Protein AF-A0A7W1YDR4-F1 (afdb_monomer)

Foldseek 3Di:
DDFDDDDDFPAPKAKGKDWPDQEEAAFDKTKMKIKMFHADQDWDWKKKKKFKAAPVRDTQDIDIDHIDTDHHGDIDMDIDIDHRHHPPDWHKMKIWMDIPPDDPRHHIGIDMHTYDD

Secondary structure (DSSP, 8-state):
---------SSS-EEEEEES-SEEETT-EEEEEEEEE---SS-EEE-EEEEEEETT--EEEEEEPPPEEE-TT-EEEEEEEEEPPTTPPSEEEEEEEEETT--SSS--EEEEEEEE-

pLDDT: mean 85.08, std 16.48, range [35.94, 97.5]

Sequence (117 aa):
SAAETVVANPCQCALEVALGKKVLHAGDNLGFVLNLQHRRAETVQRGFVMTVVDTNGNTISTQQTTTYTLHQGDILHLSEAMLIPVGTAAGQYSLHLSITGMTDGMARTIAKFSVTP

Mean predicted aligned error: 6.23 Å

Radius of gyration: 14.56 Å; Cα contacts (8 Å, |Δi|>4): 283; chains: 1; bounding box: 31×24×42 Å

Nearest PDB structures (foldseek):
  4kkr-assembly1_A  TM=7.085E-01  e=8.066E-04  Vibrio cholerae MJ-1236
  4kkq-assembly1_B  TM=7.152E-01  e=9.889E-04  Vibrio cholerae MJ-1236
  8q51-assembly1_A  TM=7.137E-01  e=1.095E-03  Niallia circulans
  4bei-assembly1_H  TM=6.713E-01  e=6.252E-04  Vibrio cholerae MJ-1236
  5g50-assembly1_B  TM=6.672E-01  e=1.095E-03  Vibrio cholerae MJ-1236

Structure (mmCIF, N/CA/C/O backbone):
data_AF-A0A7W1YDR4-F1
#
_entry.id   AF-A0A7W1YDR4-F1
#
loop_
_atom_site.group_PDB
_atom_site.id
_atom_site.type_symbol
_atom_site.label_atom_id
_atom_site.label_alt_id
_atom_site.label_comp_id
_atom_site.label_asym_id
_atom_site.label_entity_id
_atom_site.label_seq_id
_atom_site.pdbx_PDB_ins_code
_atom_site.Cartn_x
_atom_site.Cartn_y
_atom_site.Cartn_z
_atom_site.occupancy
_atom_site.B_iso_or_equiv
_atom_site.auth_seq_id
_atom_site.auth_comp_id
_atom_site.auth_asym_id
_atom_site.auth_atom_id
_atom_site.pdbx_PDB_model_num
ATOM 1 N N . SER A 1 1 ? -17.271 -9.053 -7.041 1.00 44.72 1 SER A N 1
ATOM 2 C CA . SER A 1 1 ? -15.893 -8.535 -7.092 1.00 44.72 1 SER A CA 1
ATOM 3 C C . SER A 1 1 ? -15.880 -7.234 -7.857 1.00 44.72 1 SER A C 1
ATOM 5 O O . SER A 1 1 ? -16.322 -7.230 -8.993 1.00 44.72 1 SER A O 1
ATOM 7 N N . ALA A 1 2 ? -15.438 -6.146 -7.233 1.00 35.94 2 ALA A N 1
ATOM 8 C CA . ALA A 1 2 ? -15.209 -4.874 -7.908 1.00 35.94 2 ALA A CA 1
ATOM 9 C C . ALA A 1 2 ? -13.842 -4.370 -7.440 1.00 35.94 2 ALA A C 1
ATOM 11 O O . ALA A 1 2 ? -13.665 -4.087 -6.254 1.00 35.94 2 ALA A O 1
ATOM 12 N N . ALA A 1 3 ? -12.868 -4.396 -8.348 1.00 41.97 3 ALA A N 1
ATOM 13 C CA . ALA A 1 3 ? -11.634 -3.637 -8.212 1.00 41.97 3 ALA A CA 1
ATOM 14 C C . ALA A 1 3 ? -11.989 -2.159 -8.419 1.00 41.97 3 ALA A C 1
ATOM 16 O O . ALA A 1 3 ? -12.800 -1.833 -9.289 1.00 41.97 3 ALA A O 1
ATOM 17 N N . GLU A 1 4 ? -11.466 -1.293 -7.559 1.00 44.62 4 GLU A N 1
ATOM 18 C CA . GLU A 1 4 ? -11.847 0.114 -7.494 1.00 44.62 4 GLU A CA 1
ATOM 19 C C . GLU A 1 4 ? -11.000 0.949 -8.468 1.00 44.62 4 GLU A C 1
ATOM 21 O O . GLU A 1 4 ? -9.797 0.750 -8.600 1.00 44.62 4 GLU A O 1
ATOM 26 N N . THR A 1 5 ? -11.699 1.828 -9.185 1.00 41.03 5 THR A N 1
ATOM 27 C CA . THR A 1 5 ? -11.309 2.821 -10.199 1.00 41.03 5 THR A CA 1
ATOM 28 C C . THR A 1 5 ? -9.827 2.918 -10.598 1.00 41.03 5 THR A C 1
ATOM 30 O O . THR A 1 5 ? -9.014 3.549 -9.926 1.00 41.03 5 THR A O 1
ATOM 33 N N . VAL A 1 6 ? -9.525 2.422 -11.803 1.00 42.19 6 VAL A N 1
ATOM 34 C CA . VAL A 1 6 ? -8.302 2.729 -12.559 1.00 42.19 6 VAL A CA 1
ATOM 35 C C . VAL A 1 6 ? -8.395 4.169 -13.072 1.00 42.19 6 VAL A C 1
ATOM 37 O O . VAL A 1 6 ? -9.154 4.455 -13.999 1.00 42.19 6 VAL A O 1
ATOM 40 N N . VAL A 1 7 ? -7.636 5.096 -12.486 1.00 42.84 7 VAL A N 1
ATOM 41 C CA . VAL A 1 7 ? -7.404 6.404 -13.116 1.00 42.84 7 VAL A CA 1
ATOM 42 C C . VAL A 1 7 ? -6.492 6.170 -14.319 1.00 42.84 7 VAL A C 1
ATOM 44 O O . VAL A 1 7 ? -5.422 5.578 -14.175 1.00 42.84 7 VAL A O 1
ATOM 47 N N . ALA A 1 8 ? -6.938 6.591 -15.507 1.00 37.50 8 ALA A N 1
ATOM 48 C CA . ALA A 1 8 ? -6.197 6.455 -16.757 1.00 37.50 8 ALA A CA 1
ATOM 49 C C . ALA A 1 8 ? -4.761 6.967 -16.584 1.00 37.50 8 ALA A C 1
ATOM 51 O O . ALA A 1 8 ? -4.539 8.143 -16.297 1.00 37.50 8 ALA A O 1
ATOM 52 N N . ASN A 1 9 ? -3.797 6.057 -16.720 1.00 47.34 9 ASN A N 1
ATOM 53 C CA . ASN A 1 9 ? -2.394 6.349 -16.501 1.00 47.34 9 ASN A CA 1
ATOM 54 C C . ASN A 1 9 ? -1.750 6.798 -17.828 1.00 47.34 9 ASN A C 1
ATOM 56 O O . ASN A 1 9 ? -1.624 5.973 -18.734 1.00 47.34 9 ASN A O 1
ATOM 60 N N . PRO A 1 10 ? -1.331 8.070 -17.985 1.00 46.41 10 PRO A N 1
ATOM 61 C CA . PRO A 1 10 ? -0.496 8.479 -19.114 1.00 46.41 10 PRO A CA 1
ATOM 62 C C . PRO A 1 10 ? 0.901 7.838 -19.058 1.00 46.41 10 PRO A C 1
ATOM 64 O O . PRO A 1 10 ? 1.605 7.813 -20.066 1.00 46.41 10 PRO A O 1
ATOM 67 N N . CYS A 1 11 ? 1.303 7.256 -17.922 1.00 55.28 11 CYS A N 1
ATOM 68 C CA . CYS A 1 11 ? 2.400 6.299 -17.888 1.00 55.28 11 CYS A CA 1
ATOM 69 C C . CYS A 1 11 ? 1.918 4.916 -18.320 1.00 55.28 11 CYS A C 1
ATOM 71 O O . CYS A 1 11 ? 0.919 4.390 -17.852 1.00 55.28 11 CYS A O 1
ATOM 73 N N . GLN A 1 12 ? 2.688 4.265 -19.178 1.00 68.00 12 GLN A N 1
ATOM 74 C CA . GLN A 1 12 ? 2.345 2.962 -19.740 1.00 68.00 12 GLN A CA 1
ATOM 75 C C . GLN A 1 12 ? 2.342 1.820 -18.692 1.00 68.00 12 GLN A C 1
ATOM 77 O O . GLN A 1 12 ? 2.204 0.668 -19.067 1.00 68.00 12 GLN A O 1
ATOM 82 N N . CYS A 1 13 ? 2.485 2.081 -17.389 1.00 75.56 13 CYS A N 1
ATOM 83 C CA . CYS A 1 13 ? 2.524 1.047 -16.350 1.00 75.56 13 CYS A CA 1
ATOM 84 C C . CYS A 1 13 ? 1.129 0.749 -15.777 1.00 75.56 13 CYS A C 1
ATOM 86 O O . CYS A 1 13 ? 0.328 1.664 -15.584 1.00 75.56 13 CYS A O 1
ATOM 88 N N . ALA A 1 14 ? 0.862 -0.513 -15.444 1.00 83.25 14 ALA A N 1
ATOM 89 C CA . ALA A 1 14 ? -0.339 -0.924 -14.716 1.00 83.25 14 ALA A CA 1
ATOM 90 C C . ALA A 1 14 ? 0.048 -1.296 -13.282 1.00 83.25 14 ALA A C 1
ATOM 92 O O . ALA A 1 14 ? 0.976 -2.080 -13.103 1.00 83.25 14 ALA A O 1
ATOM 93 N N . LEU A 1 15 ? -0.628 -0.721 -12.286 1.00 85.75 15 LEU A N 1
ATOM 94 C CA . LEU A 1 15 ? -0.420 -1.029 -10.872 1.00 85.75 15 LEU A CA 1
ATOM 95 C C . LEU A 1 15 ? -1.750 -1.431 -10.251 1.00 85.75 15 LEU A C 1
ATOM 97 O O . LEU A 1 15 ? -2.714 -0.672 -10.310 1.00 85.75 15 LEU A O 1
ATOM 101 N N . GLU A 1 16 ? -1.771 -2.597 -9.629 1.00 88.44 16 GLU A N 1
ATOM 102 C CA . GLU A 1 16 ? -2.936 -3.149 -8.957 1.00 88.44 16 GLU A CA 1
ATOM 103 C C . GLU A 1 16 ? -2.562 -3.565 -7.539 1.00 88.44 16 GLU A C 1
ATOM 105 O O . GLU A 1 16 ? -1.429 -3.970 -7.265 1.00 88.44 16 GLU A O 1
ATOM 110 N N . VAL A 1 17 ? -3.535 -3.484 -6.634 1.00 90.38 17 VAL A N 1
ATOM 111 C CA . VAL A 1 17 ? -3.393 -3.976 -5.266 1.00 90.38 17 VAL A CA 1
ATOM 112 C C . VAL A 1 17 ? -4.610 -4.806 -4.884 1.00 90.38 17 VAL A C 1
ATOM 114 O O . VAL A 1 17 ? -5.750 -4.437 -5.171 1.00 90.38 17 VAL A O 1
ATOM 117 N N . ALA A 1 18 ? -4.372 -5.928 -4.216 1.00 91.88 18 ALA A N 1
ATOM 118 C CA . ALA A 1 18 ? -5.409 -6.799 -3.689 1.00 91.88 18 ALA A CA 1
ATOM 119 C C . ALA A 1 18 ? -5.178 -7.025 -2.196 1.00 91.88 18 ALA A C 1
ATOM 121 O O . ALA A 1 18 ? -4.113 -7.479 -1.789 1.00 91.88 18 ALA A O 1
ATOM 122 N N . LEU A 1 19 ? -6.179 -6.721 -1.372 1.00 93.56 19 LEU A N 1
ATOM 123 C CA . LEU A 1 19 ? -6.107 -6.983 0.065 1.00 93.56 19 LEU A CA 1
ATOM 124 C C . LEU A 1 19 ? -6.402 -8.457 0.345 1.00 93.56 19 LEU A C 1
ATOM 126 O O . LEU A 1 19 ? -7.347 -9.016 -0.213 1.00 93.56 19 LEU A O 1
ATOM 130 N N . GLY A 1 20 ? -5.647 -9.064 1.260 1.00 90.50 20 GLY A N 1
ATOM 131 C CA . GLY A 1 20 ? -5.902 -10.428 1.726 1.00 90.50 20 GLY A CA 1
ATOM 132 C C . GLY A 1 20 ? -7.184 -10.538 2.557 1.00 90.50 20 GLY A C 1
ATOM 133 O O . GLY A 1 20 ? -7.855 -11.568 2.537 1.00 90.50 20 GLY A O 1
ATOM 134 N N . LYS A 1 21 ? -7.556 -9.462 3.263 1.00 91.62 21 LYS A N 1
ATOM 135 C CA . LYS A 1 21 ? -8.816 -9.322 4.007 1.00 91.62 21 LYS A CA 1
ATOM 136 C C . LYS A 1 21 ? -9.327 -7.886 3.910 1.00 91.62 21 LYS A C 1
ATOM 138 O O . LYS A 1 21 ? -8.543 -6.957 3.752 1.00 91.62 21 LYS A O 1
ATOM 143 N N . LYS A 1 22 ? -10.646 -7.711 4.023 1.00 93.62 22 LYS A N 1
ATOM 144 C CA . LYS A 1 22 ? -11.306 -6.390 4.012 1.00 93.62 22 LYS A CA 1
ATOM 145 C C . LYS A 1 22 ? -11.810 -5.935 5.380 1.00 93.62 22 LYS A C 1
ATOM 147 O O . LYS A 1 22 ? -12.276 -4.810 5.491 1.00 93.62 22 LYS A O 1
ATOM 152 N N . VAL A 1 23 ? -11.740 -6.799 6.388 1.00 96.69 23 VAL A N 1
ATOM 153 C CA . VAL A 1 23 ? -12.134 -6.510 7.770 1.00 96.69 23 VAL A CA 1
ATOM 154 C C . VAL A 1 23 ? -11.016 -7.008 8.677 1.00 96.69 23 VAL A C 1
ATOM 156 O O . VAL A 1 23 ? -10.546 -8.134 8.492 1.00 96.69 23 VAL A O 1
ATOM 159 N N . LEU A 1 24 ? -10.566 -6.147 9.582 1.00 95.81 24 LEU A N 1
ATOM 160 C CA . LEU A 1 24 ? -9.411 -6.339 10.461 1.00 95.81 24 LEU A CA 1
ATOM 161 C C . LEU A 1 24 ? -9.724 -5.783 11.851 1.00 95.81 24 LEU A C 1
ATOM 163 O O . LEU A 1 24 ? -10.566 -4.898 11.980 1.00 95.81 24 LEU A O 1
ATOM 167 N N . HIS A 1 25 ? -9.002 -6.240 12.864 1.00 96.69 25 HIS A N 1
ATOM 168 C CA . HIS A 1 25 ? -8.962 -5.594 14.172 1.00 96.69 25 HIS A CA 1
ATOM 169 C C . HIS A 1 25 ? -7.759 -4.650 14.271 1.00 96.69 25 HIS A C 1
ATOM 171 O O . HIS A 1 25 ? -6.767 -4.784 13.548 1.00 96.69 25 HIS A O 1
ATOM 177 N N . ALA A 1 26 ? -7.824 -3.675 15.176 1.00 95.75 26 ALA A N 1
ATOM 178 C CA . ALA A 1 26 ? -6.649 -2.873 15.501 1.00 95.75 26 ALA A CA 1
ATOM 179 C C . ALA A 1 26 ? -5.539 -3.778 16.067 1.00 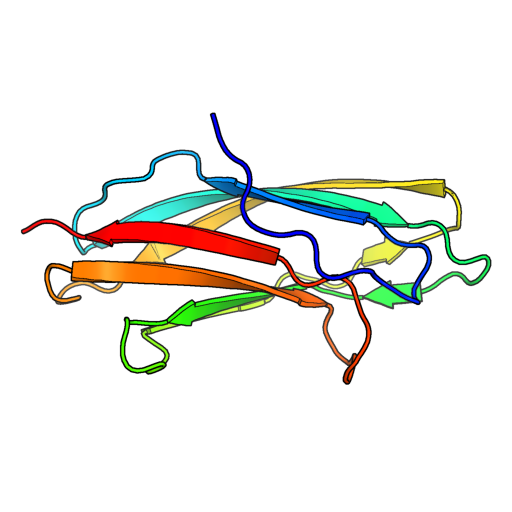95.75 26 ALA A C 1
ATOM 181 O O . ALA A 1 26 ? -5.796 -4.625 16.919 1.00 95.75 26 ALA A O 1
ATOM 182 N N . GLY A 1 27 ? -4.301 -3.597 15.607 1.00 95.19 27 GLY A N 1
ATOM 183 C CA . GLY A 1 27 ? -3.184 -4.494 15.916 1.00 95.19 27 GLY A CA 1
ATOM 184 C C . GLY A 1 27 ? -3.002 -5.651 14.928 1.00 95.19 27 GLY A C 1
ATOM 185 O O . GLY A 1 27 ? -1.959 -6.303 14.969 1.00 95.19 27 GLY A O 1
ATOM 186 N N . ASP A 1 28 ? -3.949 -5.891 14.014 1.00 96.44 28 ASP A N 1
ATOM 187 C CA . ASP A 1 28 ? -3.759 -6.869 12.942 1.00 96.44 28 ASP A CA 1
ATOM 188 C C . ASP A 1 28 ? -2.781 -6.362 11.875 1.00 96.44 28 ASP A C 1
ATOM 190 O O . ASP A 1 28 ? -2.595 -5.162 11.655 1.00 96.44 28 ASP A O 1
ATOM 194 N N . ASN A 1 29 ? -2.212 -7.307 11.128 1.00 95.69 29 ASN A N 1
ATOM 195 C CA . ASN A 1 29 ? -1.504 -7.011 9.891 1.00 95.69 29 ASN A CA 1
ATOM 196 C C . ASN A 1 29 ? -2.481 -6.981 8.707 1.00 95.69 29 ASN A C 1
ATOM 198 O O . ASN A 1 29 ? -3.094 -7.995 8.357 1.00 95.69 29 ASN A O 1
ATOM 202 N N . LEU A 1 30 ? -2.565 -5.835 8.034 1.00 96.19 30 LEU A N 1
ATOM 203 C CA . LEU A 1 30 ? -3.176 -5.713 6.716 1.00 96.19 30 LEU A CA 1
ATOM 204 C C . LEU A 1 30 ? -2.233 -6.341 5.685 1.00 96.19 30 LEU A C 1
ATOM 206 O O . LEU A 1 30 ? -1.276 -5.708 5.243 1.00 96.19 30 LEU A O 1
ATOM 210 N N . GLY A 1 31 ? -2.497 -7.591 5.313 1.00 95.88 31 GLY A N 1
ATOM 211 C CA . GLY A 1 31 ? -1.815 -8.256 4.202 1.00 95.88 31 GLY A CA 1
ATOM 212 C C . GLY A 1 31 ? -2.375 -7.813 2.850 1.00 95.88 31 GLY A C 1
ATOM 213 O O . GLY A 1 31 ? -3.596 -7.733 2.681 1.00 95.88 31 GLY A O 1
ATOM 214 N N . PHE A 1 32 ? -1.504 -7.561 1.878 1.00 94.31 32 PHE A N 1
ATOM 215 C CA . PHE A 1 32 ? -1.885 -7.199 0.516 1.00 94.31 32 PHE A CA 1
ATOM 216 C C . PHE A 1 32 ? -0.858 -7.666 -0.515 1.00 94.31 32 PHE A C 1
ATOM 218 O O . PHE A 1 32 ? 0.310 -7.904 -0.219 1.00 94.31 32 PHE A O 1
ATOM 225 N N . VAL A 1 33 ? -1.325 -7.790 -1.750 1.00 94.12 33 VAL A N 1
ATOM 226 C CA . VAL A 1 33 ? -0.526 -8.164 -2.910 1.00 94.12 33 VAL A CA 1
ATOM 227 C C . VAL A 1 33 ? -0.514 -7.004 -3.886 1.00 94.12 33 VAL A C 1
ATOM 229 O O . VAL A 1 33 ? -1.572 -6.510 -4.274 1.00 94.12 33 VAL A O 1
ATOM 232 N N . LEU A 1 34 ? 0.679 -6.594 -4.292 1.00 91.44 34 LEU A N 1
ATOM 233 C CA . LEU A 1 34 ? 0.936 -5.587 -5.307 1.00 91.44 34 LEU A CA 1
ATOM 234 C C . LEU A 1 34 ? 1.329 -6.276 -6.610 1.00 91.44 34 LEU A C 1
ATOM 236 O O . LEU A 1 34 ? 2.229 -7.116 -6.625 1.00 91.44 34 LEU A O 1
ATOM 240 N N . ASN A 1 35 ? 0.688 -5.875 -7.705 1.00 90.62 35 ASN A N 1
ATOM 241 C CA . ASN A 1 35 ? 1.058 -6.277 -9.056 1.00 90.62 35 ASN A CA 1
ATOM 242 C C . ASN A 1 35 ? 1.404 -5.035 -9.870 1.00 90.62 35 ASN A C 1
ATOM 244 O O . ASN A 1 35 ? 0.543 -4.190 -10.103 1.00 90.62 35 ASN A O 1
ATOM 248 N N . LEU A 1 36 ? 2.654 -4.931 -10.314 1.00 90.00 36 LEU A N 1
ATOM 249 C CA . LEU A 1 36 ? 3.094 -3.904 -11.250 1.00 90.00 36 LEU A CA 1
ATOM 250 C C . LEU A 1 36 ? 3.463 -4.564 -12.576 1.00 90.00 36 LEU A C 1
ATOM 252 O O . LEU A 1 36 ? 4.269 -5.486 -12.605 1.00 90.00 36 LEU A O 1
ATOM 256 N N . GLN A 1 37 ? 2.957 -4.020 -13.676 1.00 89.94 37 GLN A N 1
ATOM 257 C CA . GLN A 1 37 ? 3.511 -4.246 -15.003 1.00 89.94 37 GLN A CA 1
ATOM 258 C C . GLN A 1 37 ? 4.186 -2.962 -15.484 1.00 89.94 37 GLN A C 1
ATOM 260 O O . GLN A 1 37 ? 3.515 -1.954 -15.735 1.00 89.94 37 GLN A O 1
ATOM 265 N N . HIS A 1 38 ? 5.509 -2.994 -15.634 1.00 86.75 38 HIS A N 1
ATOM 266 C CA . HIS A 1 38 ? 6.273 -1.876 -16.177 1.00 86.75 38 HIS A CA 1
ATOM 267 C C . HIS A 1 38 ? 6.255 -1.938 -17.700 1.00 86.75 38 HIS A C 1
ATOM 269 O O . HIS A 1 38 ? 6.665 -2.934 -18.286 1.00 86.75 38 HIS A O 1
ATOM 275 N N . ARG A 1 39 ? 5.783 -0.885 -18.374 1.00 84.88 39 ARG A N 1
ATOM 276 C CA . ARG A 1 39 ? 5.787 -0.853 -19.852 1.00 84.88 39 ARG A CA 1
ATOM 277 C C . ARG A 1 39 ? 6.539 0.330 -20.453 1.00 84.88 39 ARG A C 1
ATOM 279 O O . ARG A 1 39 ? 6.583 0.442 -21.676 1.00 84.88 39 ARG A O 1
ATOM 286 N N . ARG A 1 40 ? 7.150 1.189 -19.628 1.00 82.44 40 ARG A N 1
ATOM 287 C CA . ARG A 1 40 ? 8.023 2.257 -20.140 1.00 82.44 40 ARG A CA 1
ATOM 288 C C . ARG A 1 40 ? 9.274 1.630 -20.749 1.00 82.44 40 ARG A C 1
ATOM 290 O O . ARG A 1 40 ? 9.793 0.669 -20.197 1.00 82.44 40 ARG A O 1
ATOM 297 N N . ALA A 1 41 ? 9.767 2.216 -21.837 1.00 84.38 41 ALA A N 1
ATOM 298 C CA . ALA A 1 41 ? 11.008 1.790 -22.488 1.00 84.38 41 ALA A CA 1
ATOM 299 C C . ALA A 1 41 ? 12.252 1.955 -21.596 1.00 84.38 41 ALA A C 1
ATOM 301 O O . ALA A 1 41 ? 13.233 1.236 -21.745 1.00 84.38 41 ALA A O 1
ATOM 302 N N . GLU A 1 42 ? 12.214 2.904 -20.663 1.00 85.25 42 GLU A N 1
ATOM 303 C CA . GLU A 1 42 ? 13.330 3.207 -19.772 1.00 85.25 42 GLU A CA 1
ATOM 304 C C . GLU A 1 42 ? 13.418 2.221 -18.604 1.00 85.25 42 GLU A C 1
ATOM 306 O O . GLU A 1 42 ? 12.410 1.910 -17.955 1.00 85.25 42 GLU A O 1
ATOM 311 N N . THR A 1 43 ? 14.648 1.831 -18.269 1.00 88.31 43 THR A N 1
ATOM 312 C CA . THR A 1 43 ? 14.947 1.183 -16.992 1.00 88.31 43 THR A CA 1
ATOM 313 C C . THR A 1 43 ? 14.839 2.197 -15.861 1.00 88.31 43 THR A C 1
ATOM 315 O O . THR A 1 43 ? 15.459 3.262 -15.906 1.00 88.31 43 THR A O 1
ATOM 318 N N . VAL A 1 44 ? 14.079 1.868 -14.819 1.00 86.69 44 VAL A N 1
ATOM 319 C CA . VAL A 1 44 ? 13.891 2.744 -13.655 1.00 86.69 44 VAL A CA 1
ATOM 320 C C . VAL A 1 44 ? 14.217 2.017 -12.360 1.00 86.69 44 VAL A C 1
ATOM 322 O O . VAL A 1 44 ? 13.993 0.820 -12.234 1.00 86.69 44 VAL A O 1
ATOM 325 N N . GLN A 1 45 ? 14.718 2.758 -11.374 1.00 90.62 45 GLN A N 1
ATOM 326 C CA . GLN A 1 45 ? 14.920 2.262 -10.013 1.00 90.62 45 GLN A CA 1
ATOM 327 C C . GLN A 1 45 ? 13.900 2.902 -9.083 1.00 90.62 45 GLN A C 1
ATOM 329 O O . GLN A 1 45 ? 13.967 4.112 -8.847 1.00 90.62 45 GLN A O 1
ATOM 334 N N . ARG A 1 46 ? 12.913 2.135 -8.615 1.00 88.19 46 ARG A N 1
ATOM 335 C CA . ARG A 1 46 ? 11.787 2.673 -7.840 1.00 88.19 46 ARG A CA 1
ATOM 336 C C . ARG A 1 46 ? 11.362 1.756 -6.698 1.00 88.19 46 ARG A C 1
ATOM 338 O O . ARG A 1 46 ? 11.360 0.541 -6.849 1.00 88.19 46 ARG A O 1
ATOM 345 N N . GLY A 1 47 ? 11.005 2.361 -5.569 1.00 90.50 47 GLY A N 1
ATOM 346 C CA . GLY A 1 47 ? 10.275 1.705 -4.486 1.00 90.50 47 GLY A CA 1
ATOM 347 C C . GLY A 1 47 ? 8.793 2.068 -4.525 1.00 90.50 47 GLY A C 1
ATOM 348 O O . GLY A 1 47 ? 8.349 2.850 -5.375 1.00 90.50 47 GLY A O 1
ATOM 349 N N . PHE A 1 48 ? 8.039 1.523 -3.580 1.00 90.50 48 PHE A N 1
ATOM 350 C CA . PHE A 1 48 ? 6.621 1.797 -3.399 1.00 90.50 48 PHE A CA 1
ATOM 351 C C . PHE A 1 48 ? 6.373 2.379 -2.018 1.00 90.50 48 PHE A C 1
ATOM 353 O O . PHE A 1 48 ? 7.016 1.983 -1.049 1.00 90.50 48 PHE A O 1
ATOM 360 N N . VAL A 1 49 ? 5.436 3.318 -1.945 1.00 91.94 49 VAL A N 1
ATOM 361 C CA . VAL A 1 49 ? 4.951 3.918 -0.706 1.00 91.94 49 VAL A CA 1
ATOM 362 C C . VAL A 1 49 ? 3.503 3.494 -0.516 1.00 91.94 49 VAL A C 1
ATOM 364 O O . VAL A 1 49 ? 2.653 3.735 -1.380 1.00 91.94 49 VAL A O 1
ATOM 367 N N . MET A 1 50 ? 3.248 2.873 0.626 1.00 93.19 50 MET A N 1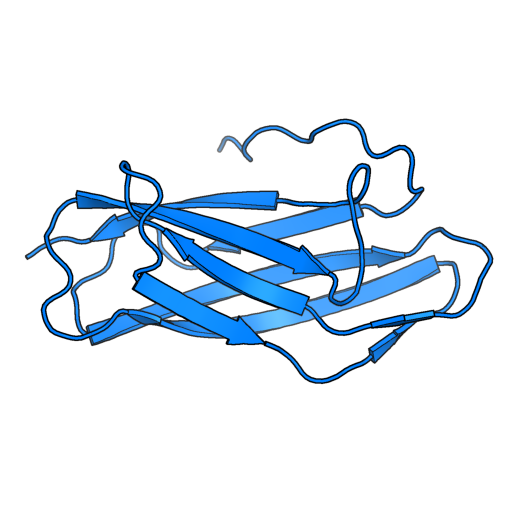
ATOM 368 C CA . MET A 1 50 ? 1.946 2.436 1.093 1.00 93.19 50 MET A CA 1
ATOM 369 C C . MET A 1 50 ? 1.526 3.322 2.251 1.00 93.19 50 MET A C 1
ATOM 371 O O . MET A 1 50 ? 2.249 3.428 3.238 1.00 93.19 50 MET A O 1
ATOM 375 N N . THR A 1 51 ? 0.353 3.930 2.153 1.00 94.38 51 THR A N 1
ATOM 376 C CA . THR A 1 51 ? -0.187 4.802 3.195 1.00 94.38 51 THR A CA 1
ATOM 377 C C . THR A 1 51 ? -1.609 4.378 3.506 1.00 94.38 51 THR A C 1
ATOM 379 O O . THR A 1 51 ? -2.452 4.338 2.614 1.00 94.38 51 THR A O 1
ATOM 382 N N . VAL A 1 52 ? -1.893 4.072 4.768 1.00 95.38 52 VAL A N 1
ATOM 383 C CA . VAL A 1 52 ? -3.270 3.900 5.235 1.00 95.38 52 VAL A CA 1
ATOM 384 C C . VAL A 1 52 ? -3.790 5.231 5.734 1.00 95.38 52 VAL A C 1
ATOM 386 O O . VAL A 1 52 ? -3.168 5.865 6.588 1.00 95.38 52 VAL A O 1
ATOM 389 N N . VAL A 1 53 ? -4.952 5.617 5.219 1.00 96.00 53 VAL A N 1
ATOM 390 C CA . VAL A 1 53 ? -5.666 6.826 5.624 1.00 96.00 53 VAL A CA 1
ATOM 391 C C . VAL A 1 53 ? -7.065 6.498 6.128 1.00 96.00 53 VAL A C 1
ATOM 393 O O . VAL A 1 53 ? -7.688 5.532 5.674 1.00 96.00 53 VAL A O 1
ATOM 396 N N . ASP A 1 54 ? -7.556 7.304 7.065 1.00 95.56 54 ASP A N 1
ATOM 397 C CA . ASP A 1 54 ? -8.961 7.290 7.476 1.00 95.56 54 ASP A CA 1
ATOM 398 C C . ASP A 1 54 ? -9.862 8.018 6.455 1.00 95.56 54 ASP A C 1
ATOM 400 O O . ASP A 1 54 ? -9.404 8.556 5.442 1.00 95.56 54 ASP A O 1
ATOM 404 N N . THR A 1 55 ? -11.170 8.059 6.717 1.00 94.00 55 THR A N 1
ATOM 405 C CA . THR A 1 55 ? -12.143 8.759 5.858 1.00 94.00 55 THR A CA 1
ATOM 406 C C . THR A 1 55 ? -11.966 10.276 5.807 1.00 94.00 55 THR A C 1
ATOM 408 O O . THR A 1 55 ? -12.495 10.910 4.899 1.00 94.00 55 THR A O 1
ATOM 411 N N . ASN A 1 56 ? -11.252 10.861 6.769 1.00 94.56 56 ASN A N 1
ATOM 412 C CA . ASN A 1 56 ? -10.943 12.289 6.809 1.00 94.56 56 ASN A CA 1
ATOM 413 C C . ASN A 1 56 ? -9.638 12.609 6.057 1.00 94.56 56 ASN A C 1
ATOM 415 O O . ASN A 1 56 ? -9.265 13.774 5.945 1.00 94.56 56 ASN A O 1
ATOM 419 N N . GLY A 1 57 ? -8.943 11.587 5.543 1.00 92.62 57 GLY A N 1
ATOM 420 C CA . GLY A 1 57 ? -7.643 11.715 4.891 1.00 92.62 57 GLY A CA 1
ATOM 421 C C . GLY A 1 57 ? -6.463 11.769 5.865 1.00 92.62 57 GLY A C 1
ATOM 422 O O . GLY A 1 57 ? -5.338 12.026 5.433 1.00 92.62 57 GLY A O 1
ATOM 423 N N . ASN A 1 58 ? -6.674 11.514 7.160 1.00 95.06 58 ASN A N 1
ATOM 424 C CA . ASN A 1 58 ? -5.582 11.454 8.126 1.00 95.06 58 ASN A CA 1
ATOM 425 C C . ASN A 1 58 ? -4.768 10.185 7.907 1.00 95.06 58 ASN A C 1
ATOM 427 O O . ASN A 1 58 ? -5.317 9.088 7.814 1.00 95.06 58 ASN A O 1
ATOM 431 N N . THR A 1 59 ? -3.447 10.330 7.876 1.00 95.44 59 THR A N 1
ATOM 432 C CA . THR A 1 59 ? -2.535 9.188 7.784 1.00 95.44 59 THR A CA 1
ATOM 433 C C . THR A 1 59 ? -2.468 8.453 9.115 1.00 95.44 59 THR A C 1
ATOM 435 O O . THR A 1 59 ? -2.176 9.050 10.147 1.00 95.44 59 THR A O 1
ATOM 438 N N . ILE A 1 60 ? -2.700 7.145 9.068 1.00 95.00 60 ILE A N 1
ATOM 439 C CA . ILE A 1 60 ? -2.634 6.245 10.223 1.00 95.00 60 ILE A CA 1
ATOM 440 C C . ILE A 1 60 ? -1.301 5.502 10.255 1.00 95.00 60 ILE A C 1
ATOM 442 O O . ILE A 1 60 ? -0.717 5.303 11.315 1.00 95.00 60 ILE A O 1
ATOM 446 N N . SER A 1 61 ? -0.821 5.076 9.089 1.00 94.50 61 SER A N 1
ATOM 447 C CA . SER A 1 61 ? 0.433 4.344 8.955 1.00 94.50 61 SER A CA 1
ATOM 448 C C . SER A 1 61 ? 0.991 4.514 7.548 1.00 94.50 61 SER A C 1
ATOM 450 O O . SER A 1 61 ? 0.227 4.613 6.585 1.00 94.50 61 SER A O 1
ATOM 452 N N . THR A 1 62 ? 2.318 4.535 7.441 1.00 94.62 62 THR A N 1
ATOM 453 C CA . THR A 1 62 ? 3.039 4.596 6.170 1.00 94.62 62 THR A CA 1
ATOM 454 C C . THR A 1 62 ? 4.179 3.591 6.185 1.00 94.62 62 THR A C 1
ATOM 456 O O . THR A 1 62 ? 4.957 3.541 7.136 1.00 94.62 62 THR A O 1
ATOM 459 N N . GLN A 1 63 ? 4.312 2.836 5.101 1.00 93.62 63 GLN A N 1
ATOM 460 C CA . GLN A 1 63 ? 5.403 1.903 4.858 1.00 93.62 63 GLN A CA 1
ATOM 461 C C . GLN A 1 63 ? 5.991 2.164 3.475 1.00 93.62 63 GLN A C 1
ATOM 463 O O . GLN A 1 63 ? 5.280 2.524 2.538 1.00 93.62 63 GLN A O 1
ATOM 468 N N . GLN A 1 64 ? 7.297 1.965 3.341 1.00 92.69 64 GLN A N 1
ATOM 469 C CA . GLN A 1 64 ? 7.984 2.042 2.062 1.00 92.69 64 GLN A CA 1
ATOM 470 C C . GLN A 1 64 ? 8.760 0.749 1.818 1.00 92.69 64 GLN A C 1
ATOM 472 O O . GLN A 1 64 ? 9.373 0.209 2.738 1.00 92.69 64 GLN A O 1
ATOM 477 N N . THR A 1 65 ? 8.739 0.253 0.584 1.00 92.12 65 THR A N 1
ATOM 478 C CA . THR A 1 65 ? 9.556 -0.898 0.184 1.00 92.12 65 THR A CA 1
ATOM 479 C C . THR A 1 65 ? 11.004 -0.486 -0.084 1.00 92.12 65 THR A C 1
ATOM 481 O O . THR A 1 65 ? 11.333 0.696 -0.228 1.00 92.12 65 THR A O 1
ATOM 484 N N . THR A 1 66 ? 11.871 -1.482 -0.268 1.00 91.44 66 THR A N 1
ATOM 485 C CA . THR A 1 66 ? 13.143 -1.262 -0.966 1.00 91.44 66 THR A CA 1
ATOM 486 C C . THR A 1 66 ? 12.911 -0.802 -2.414 1.00 91.44 66 THR A C 1
ATOM 488 O O . THR A 1 66 ? 11.790 -0.823 -2.933 1.00 91.44 66 THR A O 1
ATOM 491 N N . THR A 1 67 ? 13.986 -0.381 -3.067 1.00 92.62 67 THR A N 1
ATOM 492 C CA . THR A 1 67 ? 13.995 0.018 -4.473 1.00 92.62 67 THR A CA 1
ATOM 493 C C . THR A 1 67 ? 14.231 -1.196 -5.368 1.00 92.6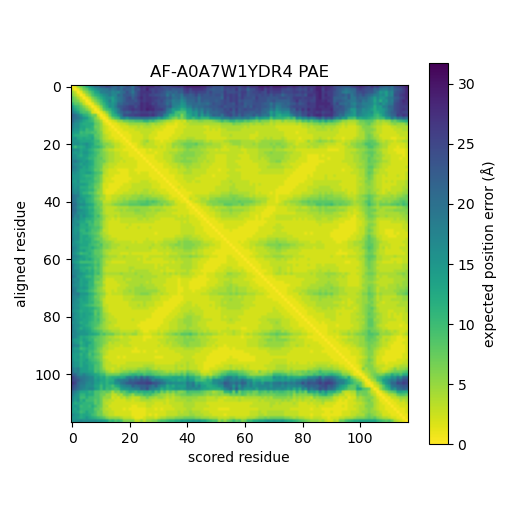2 67 THR A C 1
ATOM 495 O O . THR A 1 67 ? 15.132 -1.995 -5.117 1.00 92.62 67 THR A O 1
ATOM 498 N N . TYR A 1 68 ? 13.475 -1.292 -6.459 1.00 91.31 68 TYR A N 1
ATOM 499 C CA . TYR A 1 68 ? 13.600 -2.325 -7.484 1.00 91.31 68 TYR A CA 1
ATOM 500 C C . TYR A 1 68 ? 14.065 -1.707 -8.800 1.00 91.31 68 TYR A C 1
ATOM 502 O O . TYR A 1 68 ? 13.617 -0.620 -9.167 1.00 91.31 68 TYR A O 1
ATOM 510 N N . THR A 1 69 ? 14.952 -2.402 -9.514 1.00 92.81 69 THR A N 1
ATOM 511 C CA . THR A 1 69 ? 15.308 -2.052 -10.897 1.00 92.81 69 THR A CA 1
ATOM 512 C C . THR A 1 69 ? 14.305 -2.719 -11.832 1.00 92.81 69 THR A C 1
ATOM 514 O O . THR A 1 69 ? 14.156 -3.934 -11.781 1.00 92.81 69 THR A O 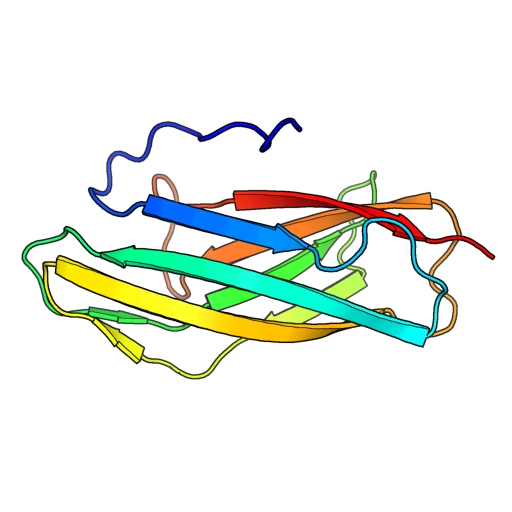1
ATOM 517 N N . LEU A 1 70 ? 13.617 -1.927 -12.652 1.00 89.81 70 LEU A N 1
ATOM 518 C CA . LEU A 1 70 ? 12.521 -2.353 -13.519 1.00 89.81 70 LEU A CA 1
ATOM 519 C C . LEU A 1 70 ? 12.857 -2.036 -14.975 1.00 89.81 70 LEU A C 1
ATOM 521 O O . LEU A 1 70 ? 13.092 -0.873 -15.307 1.00 89.81 70 LEU A O 1
ATOM 525 N N . HIS A 1 71 ? 12.841 -3.054 -15.825 1.00 91.31 71 HIS A N 1
ATOM 526 C CA . HIS A 1 71 ? 13.037 -2.988 -17.272 1.00 91.31 71 HIS A CA 1
ATOM 527 C C . HIS A 1 71 ? 11.705 -3.094 -18.003 1.00 91.31 71 HIS A C 1
ATOM 529 O O . HIS A 1 71 ? 10.718 -3.604 -17.468 1.00 91.31 71 HIS A O 1
ATOM 535 N N . GLN A 1 72 ? 11.650 -2.579 -19.232 1.00 89.50 72 GLN A N 1
ATOM 536 C CA . GLN A 1 72 ? 10.433 -2.632 -20.036 1.00 89.50 72 GLN A CA 1
ATOM 537 C C . GLN A 1 72 ? 9.899 -4.067 -20.141 1.00 89.50 72 GLN A C 1
ATOM 539 O O . GLN A 1 72 ? 10.605 -4.967 -20.584 1.00 89.50 72 GLN A O 1
ATOM 544 N N . GLY A 1 73 ? 8.628 -4.256 -19.790 1.00 88.31 73 GLY A N 1
ATOM 545 C CA . GLY A 1 73 ? 7.958 -5.553 -19.818 1.00 88.31 73 GLY A CA 1
ATOM 546 C C . GLY A 1 73 ? 8.013 -6.316 -18.495 1.00 88.31 73 GLY A C 1
ATOM 547 O O . GLY A 1 73 ? 7.264 -7.282 -18.356 1.00 88.31 73 GLY A O 1
ATOM 548 N N . ASP A 1 74 ? 8.820 -5.876 -17.524 1.00 92.38 74 ASP A N 1
ATOM 549 C CA . ASP A 1 74 ? 8.907 -6.528 -16.219 1.00 92.38 74 ASP A CA 1
ATOM 550 C C . ASP A 1 74 ? 7.544 -6.548 -15.519 1.00 92.38 74 ASP A C 1
ATOM 552 O O . ASP A 1 74 ? 6.792 -5.564 -15.502 1.00 92.38 74 ASP A O 1
ATOM 556 N N . ILE A 1 75 ? 7.254 -7.692 -14.901 1.00 91.62 75 ILE A N 1
ATOM 557 C CA . ILE A 1 75 ? 6.119 -7.877 -14.003 1.00 91.62 75 ILE A CA 1
ATOM 558 C C . ILE A 1 75 ? 6.682 -8.102 -12.608 1.00 91.62 75 ILE A C 1
ATOM 560 O O . ILE A 1 75 ? 7.439 -9.044 -12.379 1.00 91.62 75 ILE A O 1
ATOM 564 N N . LEU A 1 76 ? 6.295 -7.240 -11.676 1.00 91.75 76 LEU A N 1
ATOM 565 C CA . LEU A 1 76 ? 6.671 -7.345 -10.278 1.00 91.75 76 LEU A CA 1
ATOM 566 C C . LEU A 1 76 ? 5.451 -7.737 -9.446 1.00 91.75 76 LEU A C 1
ATOM 568 O O . LEU A 1 76 ? 4.417 -7.070 -9.492 1.00 91.75 76 LEU A O 1
ATOM 572 N N . HIS A 1 77 ? 5.606 -8.805 -8.668 1.00 94.19 77 HIS A N 1
ATOM 573 C CA . HIS A 1 77 ? 4.609 -9.308 -7.734 1.00 94.19 77 HIS A CA 1
ATOM 574 C C . HIS A 1 77 ? 5.183 -9.254 -6.319 1.00 94.19 77 HIS A C 1
ATOM 576 O O . HIS A 1 77 ? 6.168 -9.936 -6.035 1.00 94.19 77 HIS A O 1
ATOM 582 N N . LEU A 1 78 ? 4.587 -8.446 -5.442 1.00 93.25 78 LEU A N 1
ATOM 583 C CA . LEU A 1 78 ? 5.029 -8.305 -4.053 1.00 93.25 78 LEU A CA 1
ATOM 584 C C . LEU A 1 78 ? 3.890 -8.661 -3.108 1.00 93.25 78 LEU A C 1
ATOM 586 O O . LEU A 1 78 ? 2.788 -8.134 -3.236 1.00 93.25 78 LEU A O 1
ATOM 590 N N . SER A 1 79 ? 4.169 -9.540 -2.151 1.00 95.25 79 SER A N 1
ATOM 591 C CA . SER A 1 79 ? 3.286 -9.797 -1.014 1.00 95.25 79 SER A CA 1
ATOM 592 C C . SER A 1 79 ? 3.842 -9.061 0.191 1.00 95.25 79 SER A C 1
ATOM 594 O O . SER A 1 79 ? 4.945 -9.355 0.641 1.00 95.25 79 SER A O 1
ATOM 596 N N . GLU A 1 80 ? 3.073 -8.109 0.696 1.00 95.06 80 GLU A N 1
ATOM 597 C CA . GLU A 1 80 ? 3.466 -7.231 1.789 1.00 95.06 80 GLU A CA 1
ATOM 598 C C . GLU A 1 80 ? 2.418 -7.294 2.899 1.00 95.06 80 GLU A C 1
ATOM 600 O O . GLU A 1 80 ? 1.259 -7.674 2.697 1.00 95.06 80 GLU A O 1
ATOM 605 N N . ALA A 1 81 ? 2.834 -6.913 4.098 1.0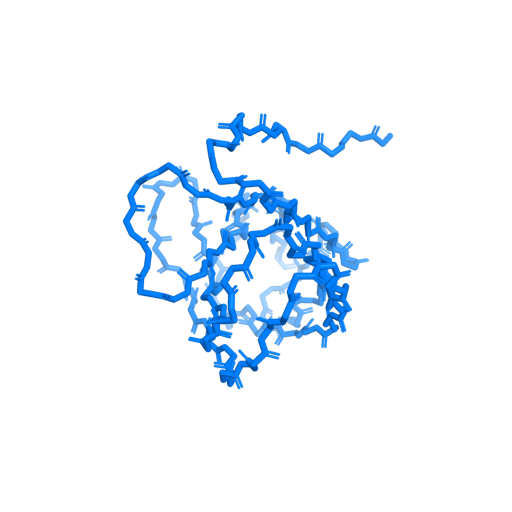0 95.06 81 ALA A N 1
ATOM 606 C CA . ALA A 1 81 ? 1.948 -6.765 5.233 1.00 95.06 81 ALA A CA 1
ATOM 607 C C . ALA A 1 81 ? 2.313 -5.494 5.986 1.00 95.06 81 ALA A C 1
ATOM 609 O O . ALA A 1 81 ? 3.493 -5.198 6.166 1.00 95.06 81 ALA A O 1
ATOM 610 N N . MET A 1 82 ? 1.294 -4.765 6.431 1.00 94.38 82 MET A N 1
ATOM 611 C CA . MET A 1 82 ? 1.469 -3.553 7.219 1.00 94.38 82 MET A CA 1
ATOM 612 C C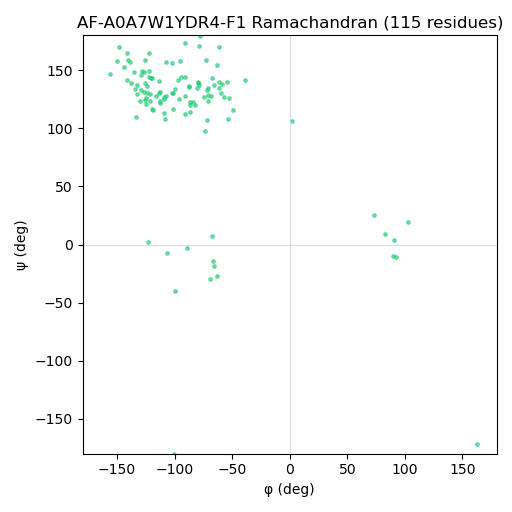 . MET A 1 82 ? 0.653 -3.640 8.503 1.00 94.38 82 MET A C 1
ATOM 614 O O . MET A 1 82 ? -0.536 -3.959 8.469 1.00 94.38 82 MET A O 1
ATOM 618 N N . LEU A 1 83 ? 1.286 -3.331 9.633 1.00 94.69 83 LEU A N 1
ATOM 619 C CA . LEU A 1 83 ? 0.621 -3.311 10.930 1.00 94.69 83 LEU A CA 1
ATOM 620 C C . LEU A 1 83 ? -0.386 -2.156 10.995 1.00 94.69 83 LEU A C 1
ATOM 622 O O . LEU A 1 83 ? -0.031 -0.996 10.758 1.00 94.69 83 LEU A O 1
ATOM 626 N N . ILE A 1 84 ? -1.626 -2.468 11.365 1.00 95.38 84 ILE A N 1
ATOM 627 C CA . ILE A 1 84 ? -2.619 -1.470 11.758 1.00 95.38 84 ILE A CA 1
ATOM 628 C C . ILE A 1 84 ? -2.368 -1.127 13.232 1.00 95.38 84 ILE A C 1
ATOM 630 O O . ILE A 1 84 ? -2.430 -2.029 14.068 1.00 95.38 84 ILE A O 1
ATOM 634 N N . PRO A 1 85 ? -2.072 0.138 13.587 1.00 95.50 85 PRO A N 1
ATOM 635 C CA . PRO A 1 85 ? -1.722 0.502 14.955 1.00 95.50 85 PRO A CA 1
ATOM 636 C C . PRO A 1 85 ? -2.768 0.065 15.985 1.00 95.50 85 PRO A C 1
ATOM 638 O O . PRO A 1 85 ? -3.978 0.197 15.766 1.00 95.50 85 PRO A O 1
ATOM 641 N N . VAL A 1 86 ? -2.295 -0.408 17.139 1.00 94.12 86 VAL A N 1
ATOM 642 C CA . VAL A 1 86 ? -3.152 -0.657 18.304 1.00 94.12 86 VAL A CA 1
ATOM 643 C C . VAL A 1 86 ? -3.817 0.664 18.705 1.00 94.12 86 VAL A C 1
ATOM 645 O O . VAL A 1 86 ? -3.144 1.686 18.821 1.00 94.12 86 VAL A O 1
ATOM 648 N N . GLY A 1 87 ? -5.140 0.654 18.885 1.00 93.00 87 GLY A N 1
ATOM 649 C CA . GLY A 1 87 ? -5.926 1.863 19.167 1.00 93.00 87 GLY A CA 1
ATOM 650 C C . GLY A 1 87 ? -6.467 2.589 17.930 1.00 93.00 87 GLY A C 1
ATOM 651 O O . GLY A 1 87 ? -7.112 3.624 18.080 1.00 93.00 87 GLY A O 1
ATOM 652 N N . THR A 1 88 ? -6.257 2.052 16.721 1.00 95.38 88 THR A N 1
ATOM 653 C CA . THR A 1 88 ? -6.986 2.509 15.526 1.00 95.38 88 THR A CA 1
ATOM 654 C C . THR A 1 88 ? -8.489 2.369 15.768 1.00 95.38 88 THR A C 1
ATOM 656 O O . THR A 1 88 ? -8.959 1.303 16.164 1.00 95.38 88 THR A O 1
ATOM 659 N N . ALA A 1 89 ? -9.237 3.453 15.566 1.00 95.62 89 ALA A N 1
ATOM 660 C CA . ALA A 1 89 ? -10.679 3.457 15.772 1.00 95.62 89 ALA A CA 1
ATOM 661 C C . ALA A 1 89 ? -11.390 2.489 14.811 1.00 95.62 89 ALA A C 1
ATOM 663 O O . ALA A 1 89 ? -10.917 2.204 13.712 1.00 95.62 89 ALA A O 1
ATOM 664 N N . ALA A 1 90 ? -12.564 2.004 15.208 1.00 96.44 90 ALA A N 1
ATOM 665 C CA . ALA A 1 90 ? -13.416 1.277 14.279 1.00 96.44 90 ALA A CA 1
ATOM 666 C C . ALA A 1 90 ? -13.906 2.226 13.173 1.00 96.44 90 ALA A C 1
ATOM 668 O O . ALA A 1 90 ? -14.303 3.361 13.447 1.00 96.44 90 ALA A O 1
ATOM 669 N N . GLY A 1 91 ? -13.896 1.769 11.922 1.00 96.69 91 GLY A N 1
ATOM 670 C CA . GLY A 1 91 ? -14.247 2.627 10.794 1.00 96.69 91 GLY A CA 1
ATOM 671 C C . GLY A 1 91 ? -13.791 2.102 9.441 1.00 96.69 91 GLY A C 1
ATOM 672 O O . GLY A 1 91 ? -13.345 0.963 9.311 1.00 96.69 91 GLY A O 1
ATOM 673 N N . GLN A 1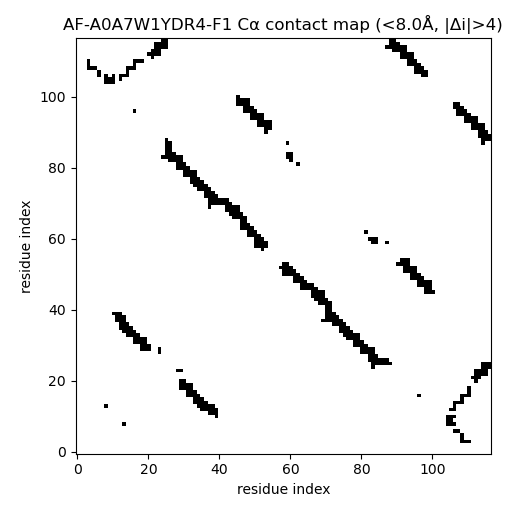 92 ? -13.937 2.947 8.422 1.00 97.50 92 GLN A N 1
ATOM 674 C CA . GLN A 1 92 ? -13.476 2.677 7.061 1.00 97.50 92 GLN A CA 1
ATOM 675 C C . GLN A 1 92 ? -12.120 3.332 6.821 1.00 97.50 92 GLN A C 1
ATOM 677 O O . GLN A 1 92 ? -11.875 4.459 7.249 1.00 97.50 92 GLN A O 1
ATOM 682 N N . TYR A 1 93 ? -11.270 2.629 6.087 1.00 96.25 93 TYR A N 1
ATOM 683 C CA . TYR A 1 93 ? -9.908 3.035 5.787 1.00 96.25 93 TYR A CA 1
ATOM 684 C C . TYR A 1 93 ? -9.579 2.729 4.333 1.00 96.25 93 TYR A C 1
ATOM 686 O O . TYR A 1 93 ? -10.184 1.860 3.698 1.00 96.25 93 TYR A O 1
ATOM 694 N N . SER A 1 94 ? -8.599 3.452 3.807 1.00 96.00 94 SER A N 1
ATOM 695 C CA . SER A 1 94 ? -8.087 3.251 2.456 1.00 96.00 94 SER A CA 1
ATOM 696 C C . SER A 1 94 ? -6.586 3.010 2.505 1.00 96.00 94 SER A C 1
ATOM 698 O O . SER A 1 94 ? -5.853 3.780 3.117 1.00 96.00 94 SER A O 1
ATOM 700 N N . LEU A 1 95 ? -6.123 1.954 1.842 1.00 94.94 95 LEU A N 1
ATOM 701 C CA . LEU A 1 95 ? -4.721 1.741 1.510 1.00 94.94 95 LEU A CA 1
ATOM 702 C C . LEU A 1 95 ? -4.431 2.449 0.189 1.00 94.94 95 LEU A C 1
ATOM 704 O O . LEU A 1 95 ? -4.951 2.053 -0.852 1.00 94.94 95 LEU A O 1
ATOM 708 N N . HIS A 1 96 ? -3.596 3.475 0.240 1.00 92.19 96 HIS A N 1
ATOM 709 C CA . HIS A 1 96 ? -3.079 4.190 -0.914 1.00 92.19 96 HIS A CA 1
ATOM 710 C C . HIS A 1 96 ? -1.718 3.616 -1.273 1.00 92.19 96 HIS A C 1
ATOM 712 O O . HIS A 1 96 ? -0.814 3.590 -0.440 1.00 92.19 96 HIS A O 1
ATOM 718 N N . LEU A 1 97 ? -1.567 3.190 -2.520 1.00 89.38 97 LEU A N 1
ATOM 719 C CA . LEU A 1 97 ? -0.302 2.720 -3.056 1.00 89.38 97 LEU A CA 1
ATOM 720 C C . LEU A 1 97 ? 0.189 3.680 -4.139 1.00 89.38 97 LEU A C 1
ATOM 722 O O . LEU A 1 97 ? -0.547 4.030 -5.067 1.00 89.38 97 LEU A O 1
ATOM 726 N N . SER A 1 98 ? 1.450 4.081 -4.023 1.00 86.50 98 SER A N 1
ATOM 727 C CA . SER A 1 98 ? 2.137 4.947 -4.979 1.00 86.50 98 SER A CA 1
ATOM 728 C C . SER A 1 98 ? 3.591 4.517 -5.174 1.00 86.50 98 SER A C 1
ATOM 730 O O . SER A 1 98 ? 4.131 3.734 -4.396 1.00 86.50 98 SER A O 1
ATOM 732 N N . ILE A 1 99 ? 4.230 5.018 -6.228 1.00 85.50 99 ILE A N 1
ATOM 733 C CA . ILE A 1 99 ? 5.635 4.742 -6.550 1.00 85.50 99 ILE A CA 1
ATOM 734 C C . ILE A 1 99 ? 6.496 5.923 -6.076 1.00 85.50 99 ILE A C 1
ATOM 736 O O . ILE A 1 99 ? 6.151 7.081 -6.317 1.00 85.50 99 ILE A O 1
ATOM 740 N N . THR A 1 100 ? 7.618 5.652 -5.402 1.00 80.88 100 THR A N 1
ATOM 741 C CA . THR A 1 100 ? 8.483 6.684 -4.804 1.00 80.88 100 THR A CA 1
ATOM 742 C C . THR A 1 100 ? 9.062 7.635 -5.860 1.00 80.88 100 THR A C 1
ATOM 744 O O . THR A 1 100 ? 9.508 7.204 -6.925 1.00 80.88 100 THR A O 1
ATOM 747 N N . GLY A 1 101 ? 9.122 8.935 -5.547 1.00 68.69 101 GLY A N 1
ATOM 748 C CA . GLY A 1 101 ? 9.769 9.943 -6.400 1.00 68.69 101 GLY A CA 1
ATOM 749 C C . GLY A 1 101 ? 8.986 10.296 -7.666 1.00 68.69 101 GLY A C 1
ATOM 750 O O . GLY A 1 101 ? 9.584 10.697 -8.663 1.00 68.69 101 GLY A O 1
ATOM 751 N N . MET A 1 102 ? 7.663 10.115 -7.652 1.00 66.75 102 MET A N 1
ATOM 752 C CA . MET A 1 102 ? 6.794 10.395 -8.793 1.00 66.75 102 MET A CA 1
ATOM 753 C C . MET A 1 102 ? 5.659 11.359 -8.408 1.00 66.75 102 MET A C 1
ATOM 755 O O . MET A 1 102 ? 4.852 11.060 -7.528 1.00 66.75 102 MET A O 1
ATOM 759 N N . THR A 1 103 ? 5.592 12.513 -9.079 1.00 53.31 103 THR A N 1
ATOM 760 C CA . THR A 1 103 ? 4.465 13.465 -9.041 1.00 53.31 103 THR A CA 1
ATOM 761 C C . THR A 1 103 ? 3.432 13.166 -10.139 1.00 53.31 103 THR A C 1
ATOM 763 O O . THR A 1 103 ? 3.607 12.236 -10.923 1.00 53.31 103 THR A O 1
ATOM 766 N N . ASP A 1 104 ? 2.305 13.884 -10.095 1.00 44.19 104 ASP A N 1
ATOM 767 C CA . ASP A 1 104 ? 1.009 13.592 -10.727 1.00 44.19 104 ASP A CA 1
ATOM 768 C C . ASP A 1 104 ? 1.016 12.987 -12.144 1.00 44.19 104 ASP A C 1
ATOM 770 O O . ASP A 1 104 ? 1.802 13.360 -13.010 1.00 44.19 104 ASP A O 1
ATOM 774 N N . GLY A 1 105 ? 0.077 12.054 -12.374 1.00 47.91 105 GLY A N 1
ATOM 775 C CA . GLY A 1 105 ? -0.114 11.361 -13.656 1.00 47.91 105 GLY A CA 1
ATOM 776 C C . GLY A 1 105 ? 0.428 9.927 -13.729 1.00 47.91 105 GLY A C 1
ATOM 777 O O . GLY A 1 105 ? 0.652 9.432 -14.827 1.00 47.91 105 GLY A O 1
ATOM 778 N N . MET A 1 106 ? 0.662 9.247 -12.601 1.00 60.50 106 MET A N 1
ATOM 779 C CA . MET A 1 106 ? 1.186 7.870 -12.579 1.00 60.50 106 MET A CA 1
ATOM 780 C C . MET A 1 106 ? 0.289 6.874 -11.845 1.00 60.50 106 MET A C 1
ATOM 782 O O . MET A 1 106 ? -0.597 7.273 -11.089 1.0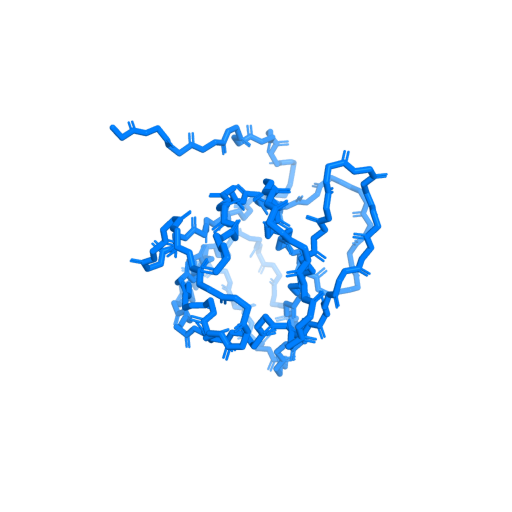0 60.50 106 MET A O 1
ATOM 786 N N . ALA A 1 107 ? 0.553 5.577 -12.068 1.00 61.94 107 ALA A N 1
ATOM 787 C CA . ALA A 1 107 ? -0.188 4.455 -11.506 1.00 61.94 107 ALA A CA 1
ATOM 788 C C . ALA A 1 107 ? -0.267 4.575 -9.979 1.00 61.94 107 ALA A C 1
ATOM 790 O O . ALA A 1 107 ? 0.720 4.401 -9.262 1.00 61.94 107 ALA A O 1
ATOM 791 N N . ARG A 1 108 ? -1.461 4.895 -9.497 1.00 75.06 108 ARG A N 1
ATOM 792 C CA . ARG A 1 108 ? -1.845 4.858 -8.093 1.00 75.06 108 ARG A CA 1
ATOM 793 C C . ARG A 1 108 ? -3.030 3.921 -8.010 1.00 75.06 108 ARG A C 1
ATOM 795 O O . ARG A 1 108 ? -3.866 3.901 -8.912 1.00 75.06 108 ARG A O 1
ATOM 802 N N . THR A 1 109 ? -3.106 3.169 -6.931 1.00 83.38 109 THR A N 1
ATOM 803 C CA . THR A 1 109 ? -4.269 2.329 -6.666 1.00 83.38 109 THR A CA 1
ATOM 804 C C . THR A 1 109 ? -4.671 2.491 -5.218 1.00 83.38 109 THR A C 1
ATOM 806 O O . THR A 1 109 ? -3.840 2.760 -4.346 1.00 83.38 109 THR A O 1
ATOM 809 N N . ILE A 1 110 ? -5.970 2.367 -4.985 1.00 88.31 110 ILE A N 1
ATOM 810 C CA . ILE A 1 110 ? -6.574 2.496 -3.671 1.00 88.31 110 ILE A CA 1
ATOM 811 C C . ILE A 1 110 ? -7.346 1.212 -3.405 1.00 88.31 110 ILE A C 1
ATOM 813 O O . ILE A 1 110 ? -8.051 0.718 -4.282 1.00 88.31 110 ILE A O 1
ATOM 817 N N . ALA A 1 111 ? -7.220 0.674 -2.197 1.00 90.50 111 ALA A N 1
ATOM 818 C CA . ALA A 1 111 ? -8.071 -0.412 -1.741 1.00 90.50 111 ALA A CA 1
ATOM 819 C C . ALA A 1 111 ? -8.670 -0.096 -0.377 1.00 90.50 111 ALA A C 1
ATOM 821 O O . ALA A 1 111 ? -7.971 0.314 0.546 1.00 90.50 111 ALA A O 1
ATOM 822 N N . LYS A 1 112 ? -9.978 -0.312 -0.251 1.0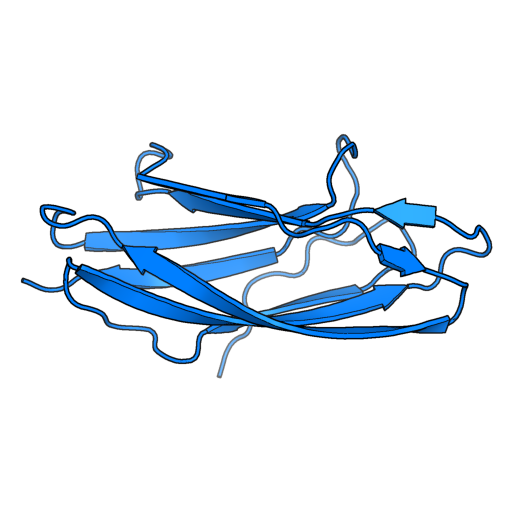0 94.88 112 LYS A N 1
ATOM 823 C CA . LYS A 1 112 ? -10.732 -0.021 0.967 1.00 94.88 112 LYS A CA 1
ATOM 824 C C . LYS A 1 112 ? -10.868 -1.240 1.869 1.00 94.88 112 LYS A C 1
ATOM 826 O O . LYS A 1 112 ? -11.060 -2.362 1.388 1.00 94.88 112 LYS A O 1
ATOM 831 N N . PHE A 1 113 ? -10.828 -0.995 3.172 1.00 95.88 113 PHE A N 1
ATOM 832 C CA . PHE A 1 113 ? -11.063 -1.984 4.219 1.00 95.88 113 PHE A CA 1
ATOM 833 C C . PHE A 1 113 ? -11.695 -1.331 5.450 1.00 95.88 113 PHE A C 1
ATOM 835 O O . PHE A 1 113 ? -11.782 -0.109 5.551 1.00 95.88 113 PHE A O 1
ATOM 842 N N . SER A 1 114 ? -12.139 -2.156 6.391 1.00 97.00 114 SER A N 1
ATOM 843 C CA . SER A 1 114 ? -12.730 -1.718 7.648 1.00 97.00 114 SER A CA 1
ATOM 844 C C . SER A 1 114 ? -11.929 -2.236 8.836 1.00 97.00 114 SER A C 1
ATOM 846 O O . SER A 1 114 ? -11.458 -3.374 8.820 1.00 97.00 114 SER A O 1
ATOM 848 N N . VAL A 1 115 ? -11.825 -1.412 9.875 1.00 96.12 115 VAL A N 1
ATOM 849 C CA . VAL A 1 115 ? -11.357 -1.835 11.197 1.00 96.12 115 VAL A CA 1
ATOM 850 C C . VAL A 1 115 ? -12.573 -2.018 12.096 1.00 96.12 115 VAL A C 1
ATOM 852 O O . VAL A 1 115 ? -13.445 -1.147 12.151 1.00 96.12 115 VAL A O 1
ATOM 855 N N . THR A 1 116 ? -12.646 -3.158 12.772 1.00 94.25 116 THR A N 1
ATOM 856 C CA . THR A 1 116 ? -13.662 -3.477 13.778 1.00 94.25 116 THR A CA 1
ATOM 857 C C . THR A 1 116 ? -13.060 -3.450 15.182 1.00 94.25 116 THR A C 1
ATOM 859 O O . THR A 1 116 ? -11.843 -3.606 15.307 1.00 94.25 116 THR A O 1
ATOM 862 N N . PRO A 1 117 ? -13.894 -3.242 16.221 1.00 82.88 117 PRO A N 1
ATOM 863 C CA . PRO A 1 117 ? -13.463 -3.315 17.616 1.00 82.88 117 PRO A CA 1
ATOM 864 C C . PRO A 1 117 ? -12.723 -4.610 17.946 1.00 82.88 117 PRO A C 1
ATOM 866 O O . PRO A 1 117 ? -13.087 -5.655 17.359 1.00 82.88 117 PRO A O 1
#

Solvent-accessible surface area (backbone atoms only — not comparable to full-atom values): 6658 Å² total; per-residue (Å²): 141,79,86,64,77,84,67,86,40,86,39,67,38,50,52,46,70,45,66,75,61,53,70,43,44,51,56,36,66,54,36,33,38,40,42,37,37,39,51,43,85,61,71,44,79,41,26,39,38,38,35,34,23,42,86,87,66,49,78,77,44,75,50,68,56,72,71,43,82,43,44,54,67,38,72,48,80,46,82,49,71,44,73,38,56,72,82,54,68,63,44,56,36,36,41,38,39,39,51,55,97,63,72,92,64,56,52,49,36,59,46,73,34,33,36,42,126